Protein AF-A0AAV0R532-F1 (afdb_monomer_lite)

Foldseek 3Di:
DAQPPDPADPVLNVVLVVVQVVCCVPPVDGHHHPVRVVVVLVVVPFPDKDWADDDRNDIDIGTHD

Sequence (65 aa):
MVVGNQSLDEKLVGIQYAFDIEMMVCISGKERNEEEWAKLFSDAGFSSYHINPILGTRALIQVYP

Structure (mmCIF, N/CA/C/O backbone):
data_AF-A0AAV0R532-F1
#
_entry.id   AF-A0AAV0R532-F1
#
loop_
_atom_site.group_PDB
_atom_site.id
_atom_site.type_symbol
_atom_site.label_atom_id
_atom_site.label_alt_id
_atom_site.label_comp_id
_atom_site.label_asym_id
_atom_site.label_entity_id
_atom_site.label_seq_id
_atom_site.pdbx_PDB_ins_code
_atom_site.Cartn_x
_atom_site.Cartn_y
_atom_site.Cartn_z
_atom_site.occupancy
_atom_site.B_iso_or_equiv
_atom_site.auth_seq_id
_atom_site.auth_comp_id
_atom_site.auth_asym_id
_atom_site.auth_atom_id
_atom_site.pdbx_PDB_model_num
ATOM 1 N N . MET A 1 1 ? 1.157 -2.402 -2.716 1.00 87.31 1 MET A N 1
ATOM 2 C CA . MET A 1 1 ? 2.546 -2.197 -2.240 1.00 87.31 1 MET A CA 1
ATOM 3 C C . MET A 1 1 ? 2.532 -0.998 -1.294 1.00 87.31 1 MET A C 1
ATOM 5 O O . MET A 1 1 ? 1.484 -0.366 -1.181 1.00 87.31 1 MET A O 1
ATOM 9 N N . VAL A 1 2 ? 3.609 -0.725 -0.552 1.00 90.25 2 VAL A N 1
ATOM 10 C CA . VAL A 1 2 ? 3.741 0.540 0.193 1.00 90.25 2 VAL A CA 1
ATOM 11 C C . VAL A 1 2 ? 5.043 1.197 -0.236 1.00 90.25 2 VAL A C 1
ATOM 13 O O . VAL A 1 2 ? 6.120 0.692 0.070 1.00 90.25 2 VAL A O 1
ATOM 16 N N . VAL A 1 3 ? 4.941 2.272 -1.014 1.00 88.19 3 VAL A N 1
ATOM 17 C CA . VAL A 1 3 ? 6.110 2.933 -1.609 1.00 88.19 3 VAL A CA 1
ATOM 18 C C . VAL A 1 3 ? 6.921 3.614 -0.512 1.00 88.19 3 VAL A C 1
ATOM 20 O O . VAL A 1 3 ? 6.368 4.343 0.310 1.00 88.19 3 VAL A O 1
ATOM 23 N N . GLY A 1 4 ? 8.233 3.371 -0.493 1.00 79.62 4 GLY A N 1
ATOM 24 C CA . GLY A 1 4 ? 9.158 4.014 0.448 1.00 79.62 4 GLY A CA 1
ATOM 25 C C . GLY A 1 4 ? 9.079 3.507 1.893 1.00 79.62 4 GLY A C 1
ATOM 26 O O . GLY A 1 4 ? 9.901 3.900 2.715 1.00 79.62 4 GLY A O 1
ATOM 27 N N . ASN A 1 5 ? 8.144 2.609 2.207 1.00 69.75 5 ASN A N 1
ATOM 28 C CA . ASN A 1 5 ? 8.127 1.881 3.469 1.00 69.75 5 ASN A CA 1
ATOM 29 C C . ASN A 1 5 ? 8.848 0.556 3.244 1.00 69.75 5 ASN A C 1
ATOM 31 O O . ASN A 1 5 ? 8.271 -0.322 2.605 1.00 69.75 5 ASN A O 1
ATOM 35 N N . GLN A 1 6 ? 10.098 0.473 3.716 1.00 66.50 6 GLN A N 1
ATOM 36 C CA . GLN A 1 6 ? 10.876 -0.720 4.099 1.00 66.50 6 GLN A CA 1
ATOM 37 C C . GLN A 1 6 ? 12.380 -0.467 3.890 1.00 66.50 6 GLN A C 1
ATOM 39 O O . GLN A 1 6 ? 12.783 0.208 2.945 1.00 66.50 6 GLN A O 1
ATOM 44 N N . SER A 1 7 ? 13.227 -1.096 4.711 1.00 66.56 7 SER A N 1
ATOM 45 C CA . SER A 1 7 ? 14.669 -1.231 4.454 1.00 66.56 7 SER A CA 1
ATOM 46 C C . SER A 1 7 ? 14.932 -2.292 3.371 1.00 66.56 7 SER A C 1
ATOM 48 O O . SER A 1 7 ? 15.509 -3.346 3.641 1.00 66.56 7 SER A O 1
ATOM 50 N N . LEU A 1 8 ? 14.410 -2.069 2.166 1.00 68.88 8 LEU A N 1
ATOM 51 C CA . LEU A 1 8 ? 14.615 -2.951 1.018 1.00 68.88 8 LEU A CA 1
ATOM 52 C C . LEU A 1 8 ? 15.978 -2.693 0.369 1.00 68.88 8 LEU A C 1
ATOM 54 O O . LEU A 1 8 ? 16.458 -1.560 0.352 1.00 68.88 8 LEU A O 1
ATOM 58 N N . ASP A 1 9 ? 16.555 -3.731 -0.240 1.00 77.00 9 ASP A N 1
ATOM 59 C CA . ASP A 1 9 ? 17.694 -3.576 -1.150 1.00 77.00 9 ASP A CA 1
ATOM 60 C C . ASP A 1 9 ? 17.367 -2.552 -2.253 1.00 77.00 9 ASP A C 1
ATOM 62 O O . ASP A 1 9 ? 16.250 -2.532 -2.782 1.00 77.00 9 ASP A O 1
ATOM 66 N N . GLU A 1 10 ? 18.355 -1.757 -2.676 1.00 80.88 10 GLU A N 1
ATOM 67 C CA . GLU A 1 10 ? 18.200 -0.705 -3.702 1.00 80.88 10 GLU A CA 1
ATOM 68 C C . GLU A 1 10 ? 17.510 -1.210 -4.984 1.00 80.88 10 GLU A C 1
ATOM 70 O O . GLU A 1 10 ? 16.702 -0.514 -5.603 1.00 80.88 10 GLU A O 1
ATOM 75 N N . LYS A 1 11 ? 17.770 -2.468 -5.364 1.00 83.44 11 LYS A N 1
ATOM 76 C CA . LYS A 1 11 ? 17.139 -3.109 -6.525 1.00 83.44 11 LYS A CA 1
ATOM 77 C C . LYS A 1 11 ? 15.622 -3.251 -6.367 1.00 83.44 11 LYS A C 1
ATOM 79 O O . LYS A 1 11 ? 14.885 -3.070 -7.334 1.00 83.44 11 LYS A 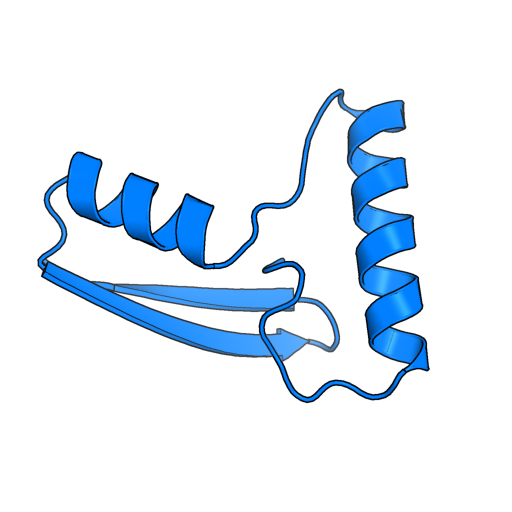O 1
ATOM 84 N N . LEU A 1 12 ? 15.148 -3.599 -5.172 1.00 86.06 12 LEU A N 1
ATOM 85 C CA . LEU A 1 12 ? 13.721 -3.772 -4.899 1.00 86.06 12 LEU A CA 1
ATOM 86 C C . LEU A 1 12 ? 13.011 -2.417 -4.869 1.00 86.06 12 LEU A C 1
ATOM 88 O O . LEU A 1 12 ? 11.898 -2.328 -5.380 1.00 86.06 12 LEU A O 1
ATOM 92 N N . VAL A 1 13 ? 13.681 -1.363 -4.391 1.00 87.44 13 VAL A N 1
ATOM 93 C CA . VAL A 1 13 ? 13.193 0.024 -4.480 1.00 87.44 13 VAL A CA 1
ATOM 94 C C . VAL A 1 13 ? 12.969 0.433 -5.942 1.00 87.44 13 VAL A C 1
ATOM 96 O O . VAL A 1 13 ? 11.897 0.925 -6.289 1.00 87.44 13 VAL A O 1
ATOM 99 N N . GLY A 1 14 ? 13.923 0.142 -6.833 1.00 90.44 14 GLY A N 1
ATOM 100 C CA . GLY A 1 14 ? 13.757 0.387 -8.271 1.00 90.44 14 GLY A CA 1
ATOM 101 C C . GLY A 1 14 ? 12.552 -0.344 -8.881 1.00 90.44 14 GLY A C 1
ATOM 102 O O . GLY A 1 14 ? 11.819 0.230 -9.685 1.00 90.44 14 GLY A O 1
ATOM 103 N N . ILE A 1 15 ? 12.298 -1.590 -8.461 1.00 92.19 15 ILE A N 1
ATOM 104 C CA . ILE A 1 15 ? 11.133 -2.371 -8.911 1.00 92.19 15 ILE A CA 1
ATOM 105 C C . ILE A 1 15 ? 9.822 -1.774 -8.384 1.00 92.19 15 ILE A C 1
ATOM 107 O O . ILE A 1 15 ? 8.833 -1.777 -9.114 1.00 92.19 15 ILE A O 1
ATOM 111 N N . GLN A 1 16 ? 9.792 -1.253 -7.151 1.00 92.00 16 GLN A N 1
ATOM 112 C CA . GLN A 1 16 ? 8.598 -0.592 -6.615 1.00 92.00 16 GLN A CA 1
ATOM 113 C C . GLN A 1 16 ? 8.190 0.609 -7.476 1.00 92.00 16 GLN A C 1
ATOM 115 O O . GLN A 1 16 ? 7.035 0.704 -7.882 1.00 92.00 16 GLN A O 1
ATOM 120 N N . TYR A 1 17 ? 9.145 1.479 -7.818 1.00 92.25 17 TYR A N 1
ATOM 121 C CA . TYR A 1 17 ? 8.873 2.639 -8.669 1.00 92.25 17 TYR A CA 1
ATOM 122 C C . TYR A 1 17 ? 8.498 2.256 -10.101 1.00 92.25 17 TYR A C 1
ATOM 124 O O . TYR A 1 17 ? 7.582 2.844 -10.670 1.00 92.25 17 TYR A O 1
ATOM 132 N N . ALA A 1 18 ? 9.166 1.255 -10.683 1.00 94.50 18 ALA A N 1
ATOM 133 C CA . ALA A 1 18 ? 8.799 0.757 -12.007 1.00 94.50 18 ALA A CA 1
ATOM 134 C C . ALA A 1 18 ? 7.352 0.237 -12.030 1.00 94.50 18 ALA A C 1
ATOM 136 O O . ALA A 1 18 ? 6.615 0.518 -12.972 1.00 94.50 18 ALA A O 1
ATOM 137 N N . PHE A 1 19 ? 6.936 -0.465 -10.972 1.00 93.62 19 PHE A N 1
ATOM 138 C CA . PHE A 1 19 ? 5.573 -0.970 -10.841 1.00 93.62 19 PHE A CA 1
ATOM 139 C C . PHE A 1 19 ? 4.550 0.156 -10.626 1.00 93.62 19 PHE A C 1
ATOM 141 O O . PHE A 1 19 ? 3.471 0.107 -11.205 1.00 93.62 19 PHE A O 1
ATOM 148 N N . ASP A 1 20 ? 4.878 1.199 -9.856 1.00 95.31 20 ASP A N 1
ATOM 149 C CA . ASP A 1 20 ? 4.006 2.376 -9.701 1.00 95.31 20 ASP A CA 1
ATOM 150 C C . ASP A 1 20 ? 3.752 3.080 -11.049 1.00 95.31 20 ASP A C 1
ATOM 152 O O . ASP A 1 20 ? 2.609 3.376 -11.403 1.00 95.31 20 ASP A O 1
ATOM 156 N N . ILE A 1 21 ? 4.802 3.246 -11.863 1.00 96.25 21 ILE A N 1
ATOM 157 C CA . ILE A 1 21 ? 4.683 3.779 -13.230 1.00 96.25 21 ILE A CA 1
ATOM 158 C C . ILE A 1 21 ? 3.835 2.848 -14.107 1.00 96.25 21 ILE A C 1
ATOM 160 O O . ILE A 1 21 ? 2.975 3.320 -14.851 1.00 96.25 21 ILE A O 1
ATOM 164 N N . GLU A 1 22 ? 4.041 1.532 -14.022 1.00 96.38 22 GLU A N 1
ATOM 165 C CA . GLU A 1 22 ? 3.238 0.547 -14.757 1.00 96.38 22 GLU A CA 1
ATOM 166 C C . GLU A 1 22 ? 1.748 0.663 -14.400 1.00 96.38 22 GLU A C 1
ATOM 168 O O . GLU A 1 22 ? 0.904 0.716 -15.295 1.00 96.38 22 GLU A O 1
ATOM 173 N N . MET A 1 23 ? 1.405 0.786 -13.112 1.00 96.00 23 MET A N 1
ATOM 174 C CA . MET A 1 23 ? 0.016 0.968 -12.672 1.00 96.00 23 MET A CA 1
ATOM 175 C C . MET A 1 23 ? -0.577 2.291 -13.173 1.00 96.00 23 MET A C 1
ATOM 177 O O . MET A 1 23 ? -1.733 2.318 -13.607 1.00 96.00 23 MET A O 1
ATOM 181 N N . MET A 1 24 ? 0.210 3.369 -13.188 1.00 96.62 24 MET A N 1
ATOM 182 C CA . MET A 1 24 ? -0.212 4.657 -13.746 1.00 96.62 24 MET A CA 1
ATOM 183 C C . MET A 1 24 ? -0.540 4.549 -15.238 1.00 96.62 24 MET A C 1
ATOM 185 O O . MET A 1 24 ? -1.569 5.059 -15.682 1.00 96.62 24 MET A O 1
ATOM 189 N N . VAL A 1 25 ? 0.299 3.860 -16.011 1.00 97.69 25 VAL A N 1
ATOM 190 C CA . VAL A 1 25 ? 0.133 3.735 -17.465 1.00 97.69 25 VAL A CA 1
ATOM 191 C C . VAL A 1 25 ? -0.986 2.760 -17.830 1.00 97.69 25 VAL A C 1
ATOM 193 O O . VAL A 1 25 ? -1.811 3.068 -18.688 1.00 97.69 25 VAL A O 1
ATOM 196 N N . CYS A 1 26 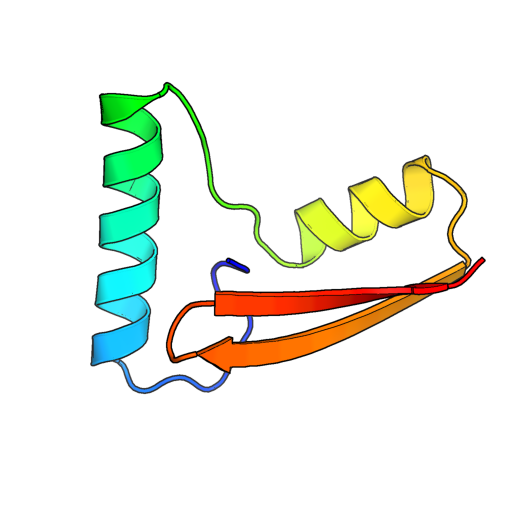? -1.031 1.585 -17.201 1.00 98.12 26 CYS A N 1
ATOM 197 C CA . CYS A 1 26 ? -1.929 0.507 -17.613 1.00 98.12 26 CYS A CA 1
ATOM 198 C C . CYS A 1 26 ? -3.355 0.665 -17.082 1.00 98.12 26 CYS A C 1
ATOM 200 O O . CYS A 1 26 ? -4.298 0.252 -17.756 1.00 98.12 26 CYS A O 1
ATOM 202 N N . ILE A 1 27 ? -3.521 1.219 -15.878 1.00 96.62 27 ILE A N 1
ATOM 203 C CA . ILE A 1 27 ? -4.824 1.266 -15.195 1.00 96.62 27 ILE A CA 1
ATOM 204 C C . ILE A 1 27 ? -5.143 2.631 -14.574 1.00 96.62 27 ILE A C 1
ATOM 206 O O . ILE A 1 27 ? -6.111 2.737 -13.824 1.00 96.62 27 ILE A O 1
ATOM 210 N N . SER A 1 28 ? -4.343 3.670 -14.852 1.00 96.88 28 SER A N 1
ATOM 211 C CA . SER A 1 28 ? -4.464 4.988 -14.198 1.00 96.88 28 SER A CA 1
ATOM 212 C C . SER A 1 28 ? -4.449 4.898 -12.664 1.00 96.88 28 SER A C 1
ATOM 214 O O . SER A 1 28 ? -5.061 5.709 -11.970 1.00 96.88 28 SER A O 1
ATOM 216 N N . GLY A 1 29 ? -3.770 3.875 -12.140 1.00 95.12 29 GLY A N 1
ATOM 217 C CA . GLY A 1 29 ? -3.605 3.621 -10.717 1.00 95.12 29 GLY A CA 1
ATOM 218 C C . GLY A 1 29 ? -2.360 4.300 -10.154 1.00 95.12 29 GLY A C 1
ATOM 219 O O . GLY A 1 29 ? -1.528 4.824 -10.887 1.00 95.12 29 GLY A O 1
ATOM 220 N N . LYS A 1 30 ? -2.233 4.273 -8.829 1.00 94.94 30 LYS A N 1
ATOM 221 C CA . LYS A 1 30 ? -1.052 4.739 -8.100 1.00 94.94 30 LYS A CA 1
ATOM 222 C C . LYS A 1 30 ? -0.871 3.875 -6.854 1.00 94.94 30 LYS A C 1
ATOM 224 O O . LYS A 1 30 ? -1.841 3.632 -6.129 1.00 94.94 30 LYS A O 1
ATOM 229 N N . GLU A 1 31 ? 0.350 3.433 -6.595 1.00 95.12 31 GLU A N 1
ATOM 230 C CA . GLU A 1 31 ? 0.733 2.801 -5.337 1.00 95.12 31 GLU A CA 1
ATOM 231 C C . GLU A 1 31 ? 0.900 3.871 -4.246 1.00 95.12 31 GLU A C 1
ATOM 233 O O . GLU A 1 31 ? 1.472 4.940 -4.461 1.00 95.12 31 GLU A O 1
ATOM 238 N N . ARG A 1 32 ? 0.369 3.598 -3.052 1.00 96.00 32 ARG A N 1
ATOM 239 C CA . ARG A 1 32 ? 0.392 4.554 -1.936 1.00 96.00 32 ARG A CA 1
ATOM 240 C C . ARG A 1 32 ? 1.649 4.402 -1.092 1.00 96.00 32 ARG A C 1
ATOM 242 O O . ARG A 1 32 ? 2.144 3.287 -0.902 1.00 96.00 32 ARG A O 1
ATOM 249 N N . ASN A 1 33 ? 2.130 5.510 -0.544 1.00 94.56 33 ASN A N 1
ATOM 250 C CA . ASN A 1 33 ? 3.108 5.485 0.541 1.00 94.56 33 ASN A CA 1
ATOM 251 C C . ASN A 1 33 ? 2.419 5.223 1.897 1.00 94.56 33 ASN A C 1
ATOM 253 O O . ASN A 1 33 ? 1.194 5.107 1.982 1.00 94.56 33 ASN A O 1
ATOM 257 N N . GLU A 1 34 ? 3.205 5.075 2.963 1.00 95.31 34 GLU A N 1
ATOM 258 C CA . GLU A 1 34 ? 2.653 4.778 4.288 1.00 95.31 34 GLU A CA 1
ATOM 259 C C . GLU A 1 34 ? 1.783 5.909 4.845 1.00 95.31 34 GLU A C 1
ATOM 261 O O . GLU A 1 34 ? 0.740 5.628 5.424 1.00 95.31 34 GLU A O 1
ATOM 266 N N . GLU A 1 35 ? 2.156 7.171 4.638 1.00 96.00 35 GLU A N 1
ATOM 267 C CA . GLU A 1 35 ? 1.391 8.322 5.134 1.00 96.00 35 GLU A CA 1
ATOM 268 C C . GLU A 1 35 ? -0.003 8.396 4.492 1.00 96.00 35 GLU A C 1
ATOM 270 O O . GLU A 1 35 ? -1.003 8.632 5.172 1.00 96.00 35 GLU A O 1
ATOM 275 N N . GLU A 1 36 ? -0.090 8.134 3.185 1.00 97.69 36 GLU A N 1
ATOM 276 C CA . GLU A 1 36 ? -1.350 8.057 2.441 1.00 97.69 36 GLU A CA 1
ATOM 277 C C . GLU A 1 36 ? -2.231 6.903 2.947 1.00 97.69 36 GLU A C 1
ATOM 279 O O . GLU A 1 36 ? -3.448 7.064 3.066 1.00 97.69 36 GLU A O 1
ATOM 284 N N . TRP A 1 37 ? -1.635 5.750 3.274 1.00 97.50 37 TRP A N 1
ATOM 285 C CA . TRP A 1 37 ? -2.352 4.635 3.900 1.00 97.50 37 TRP A CA 1
ATOM 286 C C . TRP A 1 37 ? -2.820 4.973 5.318 1.00 97.50 37 TRP A C 1
ATOM 288 O O . TRP A 1 37 ? -3.991 4.772 5.629 1.00 97.50 37 TRP A O 1
ATOM 298 N N . ALA A 1 38 ? -1.947 5.534 6.155 1.00 97.19 38 ALA A N 1
ATOM 299 C CA . ALA A 1 38 ? -2.256 5.923 7.527 1.00 97.19 38 ALA A CA 1
ATOM 300 C C . ALA A 1 38 ? -3.413 6.926 7.578 1.00 97.19 38 ALA A C 1
ATOM 302 O O . ALA A 1 38 ? -4.348 6.765 8.366 1.00 97.19 38 ALA A O 1
ATOM 303 N N . LYS A 1 39 ? -3.397 7.924 6.683 1.00 98.19 39 LYS A N 1
ATOM 304 C CA . LYS A 1 39 ? -4.505 8.866 6.533 1.00 98.19 39 LYS A CA 1
ATOM 305 C C . LYS A 1 39 ? -5.801 8.155 6.149 1.00 98.19 39 LYS A C 1
ATOM 307 O O . LYS A 1 39 ? -6.825 8.413 6.770 1.00 98.19 39 LYS A O 1
ATOM 312 N N . LEU A 1 40 ? -5.760 7.255 5.167 1.00 98.25 40 LEU A N 1
ATOM 313 C CA . LEU A 1 40 ? -6.944 6.519 4.724 1.00 98.25 40 LEU A CA 1
ATOM 314 C C . LEU A 1 40 ? -7.555 5.672 5.851 1.00 98.25 40 LEU A C 1
ATOM 316 O O . LEU A 1 40 ? -8.774 5.624 5.985 1.00 98.25 40 LEU A O 1
ATOM 320 N N . PHE A 1 41 ? -6.723 5.019 6.665 1.00 98.31 41 PHE A N 1
ATOM 321 C CA . PHE A 1 41 ? -7.192 4.209 7.791 1.00 98.31 41 PHE A CA 1
ATOM 322 C C . PHE A 1 41 ? -7.800 5.067 8.901 1.00 98.31 41 PHE A C 1
ATOM 324 O O . PHE A 1 41 ? -8.874 4.737 9.400 1.00 98.31 41 PHE A O 1
ATOM 331 N N . SER A 1 42 ? -7.159 6.191 9.227 1.00 98.00 42 SER A N 1
ATOM 332 C CA . SER A 1 42 ? -7.674 7.160 10.198 1.00 98.00 42 SER A CA 1
ATOM 333 C C . SER A 1 42 ? -9.014 7.754 9.749 1.00 98.00 42 SER A C 1
ATOM 335 O O . SER A 1 42 ? -9.984 7.737 10.504 1.00 98.00 42 SER A O 1
ATOM 337 N N . ASP A 1 43 ? -9.115 8.181 8.485 1.00 98.50 43 ASP A N 1
ATOM 338 C CA . ASP A 1 43 ? -10.350 8.729 7.908 1.00 98.50 43 ASP A CA 1
ATOM 339 C C . ASP A 1 43 ? -11.487 7.681 7.878 1.00 98.50 43 ASP A C 1
ATOM 341 O O . ASP A 1 43 ? -12.663 8.036 7.953 1.00 98.50 43 ASP A O 1
ATOM 345 N N . ALA A 1 44 ? -11.150 6.389 7.795 1.00 98.25 44 ALA A N 1
ATOM 346 C CA . ALA A 1 44 ? -12.099 5.276 7.857 1.00 98.25 44 ALA A CA 1
ATOM 347 C C . ALA A 1 44 ? -12.461 4.834 9.293 1.00 98.25 44 ALA A C 1
ATOM 349 O O . ALA A 1 44 ? -13.322 3.969 9.455 1.00 98.25 44 ALA A O 1
ATOM 350 N N . GLY A 1 45 ? -11.843 5.422 10.324 1.00 98.25 45 GLY A N 1
ATOM 351 C CA . GLY A 1 45 ? -12.153 5.161 11.732 1.00 98.25 45 GLY A CA 1
ATOM 352 C C . GLY A 1 45 ? -11.404 3.988 12.369 1.00 98.25 45 GLY A C 1
ATOM 353 O O . GLY A 1 45 ? -11.838 3.517 13.415 1.00 98.25 45 GLY A O 1
ATOM 354 N N . PHE A 1 46 ? -10.309 3.512 11.769 1.00 98.44 46 PHE A N 1
ATOM 355 C CA . PHE A 1 46 ? -9.445 2.496 12.381 1.00 98.44 46 PHE A CA 1
ATOM 356 C C . PHE A 1 46 ? -8.477 3.129 13.388 1.00 98.44 46 PHE A C 1
ATOM 358 O O . PHE A 1 46 ? -7.884 4.175 13.117 1.00 98.44 46 PHE A O 1
ATOM 365 N N . SER A 1 47 ? -8.271 2.474 14.531 1.00 96.88 47 SER A N 1
ATOM 366 C CA . SER A 1 47 ? -7.376 2.949 15.593 1.00 96.88 47 SER A CA 1
ATOM 367 C C . SER A 1 47 ? -5.892 2.769 15.280 1.00 96.88 47 SER A C 1
ATOM 369 O O . SER A 1 47 ? -5.058 3.562 15.720 1.00 96.88 47 SER A O 1
ATOM 371 N N . SER A 1 48 ? -5.539 1.701 14.563 1.00 97.69 48 SER A N 1
ATOM 372 C CA . SER A 1 48 ? -4.146 1.342 14.308 1.00 97.69 48 SER A CA 1
ATOM 373 C C . SER A 1 48 ? -3.996 0.410 13.111 1.00 97.69 48 SER A C 1
ATOM 375 O O . SER A 1 48 ? -4.952 -0.200 12.627 1.00 97.69 48 SER A O 1
ATOM 377 N N . TYR A 1 49 ? -2.764 0.293 12.624 1.00 97.88 49 TYR A N 1
ATOM 378 C CA . TYR A 1 49 ? -2.417 -0.604 11.535 1.00 97.88 49 TYR A CA 1
ATOM 379 C C . TYR A 1 49 ? -1.013 -1.181 11.725 1.00 97.88 49 TYR A C 1
ATOM 381 O O . TYR A 1 49 ? -0.190 -0.651 12.470 1.00 97.88 49 TYR A O 1
ATOM 389 N N . HIS A 1 50 ? -0.735 -2.278 11.028 1.00 96.19 50 HIS A N 1
ATOM 390 C CA . HIS A 1 50 ? 0.577 -2.900 10.979 1.00 96.19 50 HIS A CA 1
ATOM 391 C C . HIS A 1 50 ? 0.900 -3.349 9.551 1.00 96.19 50 HIS A C 1
ATOM 393 O O . HIS A 1 50 ? 0.120 -4.075 8.927 1.00 96.19 50 HIS A O 1
ATOM 399 N N . ILE A 1 51 ? 2.050 -2.913 9.034 1.00 94.19 51 ILE A N 1
ATOM 400 C CA . ILE A 1 51 ? 2.515 -3.203 7.672 1.00 94.19 51 ILE A CA 1
ATOM 401 C C . ILE A 1 51 ? 3.603 -4.273 7.745 1.00 94.19 51 ILE A C 1
ATOM 403 O O . ILE A 1 51 ? 4.672 -4.042 8.301 1.00 94.19 51 ILE A O 1
ATOM 407 N N . ASN A 1 52 ? 3.338 -5.431 7.142 1.00 92.19 52 ASN A N 1
ATOM 408 C CA . ASN A 1 52 ? 4.291 -6.527 7.014 1.00 92.19 52 ASN A CA 1
ATOM 409 C C . ASN A 1 52 ? 4.826 -6.620 5.576 1.00 92.19 52 ASN A C 1
ATOM 411 O O . ASN A 1 52 ? 4.045 -6.970 4.684 1.00 92.19 52 ASN A O 1
ATOM 415 N N . PRO A 1 53 ? 6.125 -6.370 5.315 1.00 88.44 53 PRO A N 1
ATOM 416 C CA . PRO A 1 53 ? 6.744 -6.705 4.031 1.00 88.44 53 PRO A CA 1
ATOM 417 C C . PRO A 1 53 ? 6.632 -8.200 3.746 1.00 88.44 53 PRO A C 1
ATOM 419 O O . PRO A 1 53 ? 7.163 -9.015 4.497 1.00 88.44 53 PRO A O 1
ATOM 422 N N . ILE A 1 54 ? 5.976 -8.578 2.649 1.00 89.19 54 ILE A N 1
ATOM 423 C CA . ILE A 1 54 ? 5.886 -9.978 2.218 1.00 89.19 54 ILE A CA 1
ATOM 424 C C . ILE A 1 54 ? 6.015 -10.070 0.700 1.00 89.19 54 ILE A C 1
ATOM 426 O O . ILE A 1 54 ? 5.655 -9.146 -0.019 1.00 89.19 54 ILE A O 1
A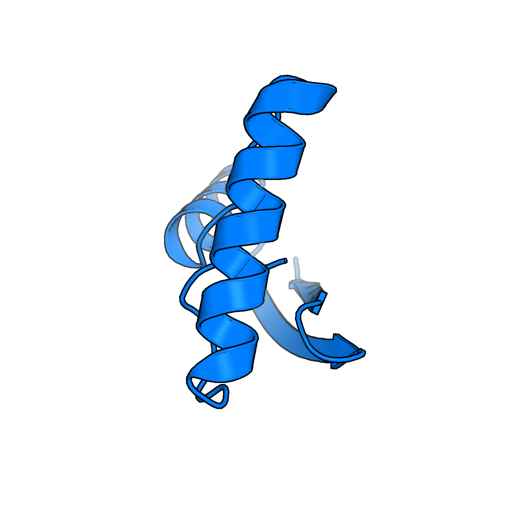TOM 430 N N . LEU A 1 55 ? 6.476 -11.213 0.187 1.00 86.06 55 LEU A N 1
ATOM 431 C CA . LEU A 1 55 ? 6.538 -11.473 -1.261 1.00 86.06 55 LEU A CA 1
ATOM 432 C C . LEU A 1 55 ? 7.369 -10.422 -2.034 1.00 86.06 55 LEU A C 1
ATOM 434 O O . LEU A 1 55 ? 6.961 -9.930 -3.089 1.00 86.06 55 LEU A O 1
ATOM 438 N N . GLY A 1 56 ? 8.540 -10.060 -1.504 1.00 86.88 56 GLY A N 1
ATOM 439 C 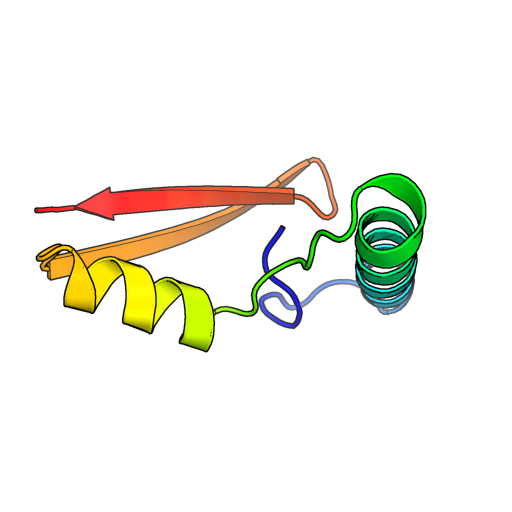CA . GLY A 1 56 ? 9.452 -9.105 -2.135 1.00 86.88 56 GLY A CA 1
ATOM 440 C C . GLY A 1 56 ? 8.955 -7.668 -2.006 1.00 86.88 56 GLY A C 1
ATOM 441 O O . GLY A 1 56 ? 9.135 -7.051 -0.968 1.00 86.88 56 GLY A O 1
ATOM 442 N N . THR A 1 57 ? 8.339 -7.129 -3.061 1.00 88.25 57 THR A N 1
ATOM 443 C CA . THR A 1 57 ? 7.884 -5.726 -3.101 1.00 88.25 57 THR A CA 1
ATOM 444 C C . THR A 1 57 ? 6.461 -5.522 -2.581 1.00 88.25 57 THR A C 1
ATOM 446 O O . THR A 1 57 ? 5.959 -4.399 -2.584 1.00 88.25 57 THR A O 1
ATOM 449 N N . ARG A 1 58 ? 5.753 -6.585 -2.184 1.00 90.56 58 ARG A N 1
ATOM 450 C CA . ARG A 1 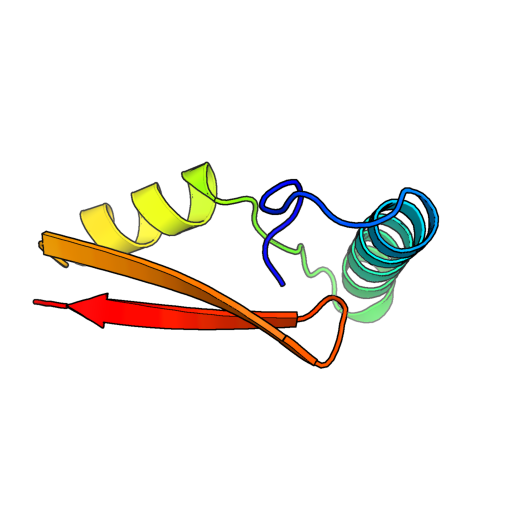58 ? 4.387 -6.477 -1.658 1.00 90.56 58 ARG A CA 1
ATOM 451 C C . ARG A 1 58 ? 4.404 -6.269 -0.142 1.00 90.56 58 ARG A C 1
ATOM 453 O O . ARG A 1 58 ? 5.422 -6.388 0.532 1.00 90.56 58 ARG A O 1
ATOM 460 N N . ALA A 1 59 ? 3.248 -5.903 0.391 1.00 91.81 59 ALA A N 1
ATOM 461 C CA . ALA A 1 59 ? 3.056 -5.756 1.821 1.00 91.81 59 ALA A CA 1
ATOM 462 C C . ALA A 1 59 ? 1.659 -6.246 2.193 1.00 91.81 59 ALA A C 1
ATOM 464 O O . ALA A 1 59 ? 0.702 -6.013 1.452 1.00 91.81 59 ALA A O 1
ATOM 465 N N . LEU A 1 60 ? 1.562 -6.915 3.336 1.00 94.81 60 LEU A N 1
ATOM 466 C CA . LEU A 1 60 ? 0.310 -7.230 4.001 1.00 94.81 60 LEU A CA 1
ATOM 467 C C . LEU A 1 60 ? 0.038 -6.136 5.026 1.00 94.81 60 LEU A C 1
ATOM 469 O O . LEU A 1 60 ? 0.826 -5.951 5.952 1.00 94.81 60 LEU A O 1
ATOM 473 N N . ILE A 1 61 ? -1.076 -5.430 4.865 1.00 96.12 61 ILE A N 1
ATOM 474 C CA . ILE A 1 61 ? -1.500 -4.397 5.806 1.00 96.12 61 ILE A CA 1
ATOM 475 C C . ILE A 1 61 ? -2.640 -4.956 6.648 1.00 96.12 61 ILE A C 1
ATOM 477 O O . ILE A 1 61 ? -3.685 -5.332 6.122 1.00 96.12 61 ILE A O 1
ATOM 481 N N . GLN A 1 62 ? -2.419 -5.024 7.954 1.00 97.88 62 GLN A N 1
ATOM 482 C CA . GLN A 1 62 ? -3.434 -5.374 8.940 1.00 97.88 62 GLN A CA 1
ATOM 483 C C . GLN A 1 62 ? -3.947 -4.080 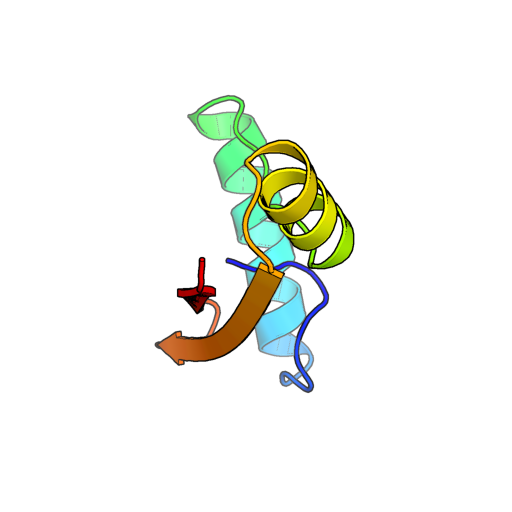9.563 1.00 97.88 62 GLN A C 1
ATOM 485 O O . GLN A 1 62 ? -3.144 -3.269 10.012 1.00 97.88 62 GLN A O 1
ATOM 490 N N . VAL A 1 63 ? -5.262 -3.884 9.574 1.00 98.19 63 VAL A N 1
ATOM 491 C CA . VAL A 1 63 ? -5.921 -2.716 10.177 1.00 98.19 63 VAL A CA 1
ATOM 492 C C . VAL A 1 63 ? -6.798 -3.174 11.336 1.00 98.19 63 VAL A C 1
ATOM 494 O O . VAL A 1 63 ? -7.434 -4.227 11.248 1.00 98.19 63 VAL A O 1
ATOM 497 N N . TYR A 1 64 ? -6.815 -2.405 12.421 1.00 97.88 64 TYR A N 1
ATOM 498 C CA . TYR A 1 64 ? -7.520 -2.741 13.657 1.00 97.88 64 TYR A CA 1
ATOM 499 C C . TYR A 1 64 ? -8.543 -1.651 13.999 1.00 97.88 64 TYR A C 1
ATOM 501 O O . TYR A 1 64 ? -8.221 -0.475 13.812 1.00 97.88 64 TYR A O 1
ATOM 509 N N . PRO A 1 65 ? -9.758 -2.021 14.461 1.00 96.00 65 PRO A N 1
ATOM 510 C CA . PRO A 1 65 ? -10.768 -1.064 14.912 1.00 96.00 65 PRO A CA 1
ATOM 511 C C . PRO A 1 65 ? -10.219 -0.087 15.942 1.00 96.00 65 PRO A C 1
ATOM 513 O O . PRO A 1 65 ? -9.479 -0.533 16.848 1.00 96.00 65 PRO A O 1
#

InterPro domains:
  IPR001077 O-methyltransferase, C-terminal domain [PF00891] (16-47)
  IPR016461 O-methyltransferase-like [PS51683] (1-65)
  IPR029063 S-adenosyl-L-methionine-dependent methyltransferase superfamily [G3DSA:3.40.50.150] (1-65)
  IPR029063 S-adenosyl-L-methionine-dependent methyltransferase superfamily [SSF53335] (3-62)

pLDDT: mean 91.99, std 7.9, range [66.5, 98.5]

Radius of gyration: 12.56 Å; chains: 1; bounding box: 30×20×33 Å

Secondary structure (DSSP, 8-state):
--BT-S---HHHHHHHHHHHHHHHHHHS----BHHHHHHHHHHTT-SEEEEEEETTTEEEEEEE-

Organism: NCBI:txid586396